Protein AF-A0A702BL68-F1 (afdb_monomer)

Foldseek 3Di:
DDDDPPPDDDDDPDDFAAFPVDRFALAQKWKFKFAAQDDRVPVVGGAFKWWQDPVRDTDTDDDTFTAHRRRATDDPNHRTDIDDPDWIWMWMAGPVRHTRDTDSTVLVVDPCVCPPCVVCQQVCDDPRVPPPCGHQVPAWDFDPDPPTDIHTSVVVVVVVVVVVVVVD

Mean predicted aligned error: 12.83 Å

Secondary structure (DSSP, 8-state):
-------------SPP-B-TTSSSB-TT-EEEEESTTS-TTSGGGBPPEEEE-TTS-EEEEPSPEEE-TTS-EEETTEE-EEE-SS--EEEEE-TTS-EEEEES-GGGG-TTTTTTTHHHHHHT-GGGTT-TTSGGGGSEE--SSTTPPPEEHHHHHHHHHHHHHT--

Nearest PDB structures (foldseek):
  7ukj-assembly1_B  TM=6.855E-01  e=1.674E-21  Shigella phage Sf6
  2vnl-assembly1_A  TM=8.888E-01  e=9.547E-17  Lederbergvirus P22
  1lkt-assembly2_D  TM=9.610E-01  e=3.340E-15  Lederbergvirus P22
  2xc1-assembly1_A  TM=8.858E-01  e=1.011E-16  Lederbergvirus P22
  2vky-assembly1_B  TM=8.134E-01  e=3.401E-17  Lederbergvirus P22

pLDDT: mean 84.32, std 10.91, range [51.06, 95.75]

Radius of gyration: 24.28 Å; Cα contacts (8 Å, |Δi|>4): 266; chains: 1; bounding box: 64×62×64 Å

InterPro domains:
  IPR009093 Bacteriophage P22 tailspike, N-terminal [PF09008] (1-113)
  IPR012334 Pectin lyase fold [G3DSA:2.160.20.10] (111-159)
  IPR036730 Phage P22 tailspike-like, N-terminal domain superfamily [G3DSA:2.170.14.10] (2-110)
  IPR036730 Phage P22 tailspike-like, N-terminal domain superfamily [SSF51327] (7-109)

Sequence (168 aa):
MSDITANIVVPMPSQLFMMPRSFKAVANGQIYIGQIDTDPVNPANQLPVYLENEDGSHVQVSQPFIINAGGYPVYNGQIAKFVTVQGHSIAVYDAYGAQQFYYPNVLKYDPEQFAIDFPQQLSQTGLYVNDESKGDAMIGVKQPITGSIHRTQQDVKTMKELALLTLE

Solvent-accessible surface area (backbone atoms only — not comparable to full-atom values): 9946 Å² total; per-residue (Å²): 134,85,84,79,84,87,84,75,82,86,76,78,88,74,82,68,45,56,40,85,90,44,104,40,43,32,38,59,8,38,39,27,46,7,40,58,76,48,63,25,84,44,74,92,35,41,53,80,35,24,39,50,45,97,88,70,48,75,43,80,54,78,81,63,40,38,19,37,78,82,9,38,48,32,55,99,86,37,83,51,49,77,47,61,94,64,77,30,9,42,37,33,27,33,68,85,71,49,77,66,48,74,37,46,47,50,63,84,70,45,88,57,76,59,64,80,52,48,67,35,34,56,66,34,38,83,94,31,58,85,44,78,77,34,23,46,46,66,37,78,44,72,65,101,50,92,86,56,66,84,42,29,46,41,59,54,50,54,50,54,52,53,58,59,67,72,74,116

Organism: NCBI:txid1967585

Structure (mmCIF, N/CA/C/O backbone):
data_AF-A0A702BL68-F1
#
_entry.id   AF-A0A702BL68-F1
#
loop_
_atom_site.group_PDB
_atom_site.id
_atom_site.type_symbol
_atom_site.label_atom_id
_atom_site.label_alt_id
_atom_site.label_comp_id
_atom_site.label_asym_id
_atom_site.label_entity_id
_atom_site.label_seq_id
_atom_site.pdbx_PDB_ins_code
_atom_site.Cartn_x
_atom_site.Cartn_y
_atom_site.Cartn_z
_atom_site.occupancy
_atom_site.B_iso_or_equiv
_atom_site.auth_seq_id
_atom_site.auth_comp_id
_atom_site.auth_asym_id
_atom_site.auth_atom_id
_atom_site.pdbx_PDB_model_num
ATOM 1 N N . MET A 1 1 ? -3.477 45.065 -8.201 1.00 51.06 1 MET A N 1
ATOM 2 C CA . MET A 1 1 ? -3.960 43.784 -7.652 1.00 51.06 1 MET A CA 1
ATOM 3 C C . MET A 1 1 ? -3.340 42.721 -8.539 1.00 51.06 1 MET A C 1
ATOM 5 O O . MET A 1 1 ? -3.541 42.804 -9.740 1.00 51.06 1 MET A O 1
ATOM 9 N N . SER A 1 2 ? -2.446 41.887 -8.017 1.00 54.88 2 SER A N 1
ATOM 10 C CA . SER A 1 2 ? -1.762 40.857 -8.805 1.00 54.88 2 SER A CA 1
ATOM 11 C C . SER A 1 2 ? -2.687 39.651 -8.966 1.00 54.88 2 SER A C 1
ATOM 13 O O . SER A 1 2 ? -3.086 39.056 -7.967 1.00 54.88 2 SER A O 1
ATOM 15 N N . ASP A 1 3 ? -3.033 39.317 -10.209 1.00 60.75 3 ASP A N 1
ATOM 16 C CA . ASP A 1 3 ? -3.764 38.098 -10.551 1.00 60.75 3 ASP 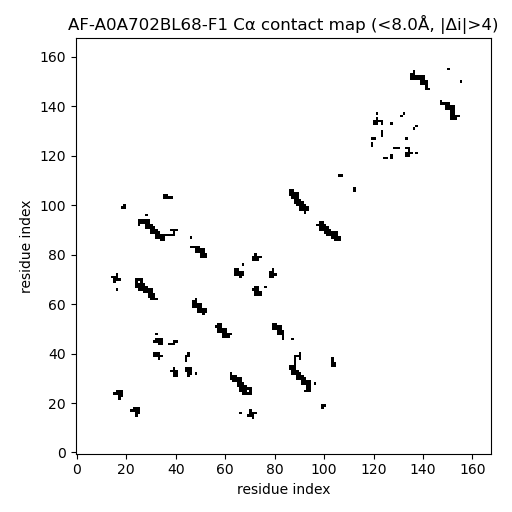A CA 1
ATOM 17 C C . ASP A 1 3 ? -2.916 36.866 -10.203 1.00 60.75 3 ASP A C 1
ATOM 19 O O . ASP A 1 3 ? -1.850 36.638 -10.778 1.00 60.75 3 ASP A O 1
ATOM 23 N N . ILE A 1 4 ? -3.381 36.078 -9.231 1.00 67.44 4 ILE A N 1
ATOM 24 C CA . ILE A 1 4 ? -2.837 34.753 -8.930 1.00 67.44 4 ILE A CA 1
ATOM 25 C C . ILE A 1 4 ? -3.451 33.761 -9.920 1.00 67.44 4 ILE A C 1
ATOM 27 O O . ILE A 1 4 ? -4.658 33.533 -9.933 1.00 67.44 4 ILE A O 1
ATOM 31 N N . THR A 1 5 ? -2.608 33.140 -10.739 1.00 62.34 5 THR A N 1
ATOM 32 C CA . THR A 1 5 ? -2.947 31.918 -11.478 1.00 62.34 5 THR A CA 1
ATOM 33 C C . THR A 1 5 ? -2.555 30.734 -10.596 1.00 62.34 5 THR A C 1
ATOM 35 O O . THR A 1 5 ? -1.405 30.300 -10.572 1.00 62.34 5 THR A O 1
ATOM 38 N N . ALA A 1 6 ? -3.493 30.267 -9.770 1.00 52.81 6 ALA A N 1
ATOM 39 C CA . ALA A 1 6 ? -3.272 29.116 -8.900 1.00 52.81 6 ALA A CA 1
ATOM 40 C C . ALA A 1 6 ? -3.269 27.821 -9.737 1.00 52.81 6 ALA A C 1
ATOM 42 O O . ALA A 1 6 ? -4.327 27.334 -10.123 1.00 52.81 6 ALA A O 1
ATOM 43 N N . ASN A 1 7 ? -2.081 27.271 -10.018 1.00 70.44 7 ASN A N 1
ATOM 44 C CA . ASN A 1 7 ? -1.920 26.050 -10.828 1.00 70.44 7 ASN A CA 1
ATOM 45 C C . ASN A 1 7 ? -1.728 24.768 -10.002 1.00 70.44 7 ASN A C 1
ATOM 47 O O . ASN A 1 7 ? -1.709 23.679 -10.571 1.00 70.44 7 ASN A O 1
ATOM 51 N N . ILE A 1 8 ? -1.558 24.876 -8.682 1.00 57.81 8 ILE A N 1
ATOM 52 C CA . ILE A 1 8 ? -1.248 23.732 -7.819 1.00 57.81 8 ILE A CA 1
ATOM 53 C C . ILE A 1 8 ? -2.426 23.497 -6.881 1.00 57.81 8 ILE A C 1
ATOM 55 O O . ILE A 1 8 ? -2.697 24.291 -5.980 1.00 57.81 8 ILE A O 1
ATOM 59 N N . VAL A 1 9 ? -3.135 22.394 -7.112 1.00 63.16 9 VAL A N 1
ATOM 60 C CA . VAL A 1 9 ? -4.099 21.853 -6.153 1.00 63.16 9 VAL A CA 1
ATOM 61 C C . VAL A 1 9 ? -3.305 21.332 -4.955 1.00 63.16 9 VAL A C 1
ATOM 63 O O . VAL A 1 9 ? -2.266 20.710 -5.143 1.00 63.16 9 VAL A O 1
ATOM 66 N N . VAL A 1 10 ? -3.775 21.587 -3.733 1.00 60.34 10 VAL A N 1
ATOM 67 C CA . VAL A 1 10 ? -3.218 20.992 -2.507 1.00 60.34 10 VAL A CA 1
ATOM 68 C C . VAL A 1 10 ? -3.993 19.696 -2.233 1.00 60.34 10 VAL A C 1
ATOM 70 O O . VAL A 1 10 ? -5.088 19.778 -1.669 1.00 60.34 10 VAL A O 1
ATOM 73 N N . PRO A 1 11 ? -3.528 18.508 -2.678 1.00 62.56 11 PRO A N 1
ATOM 74 C CA . PRO A 1 11 ? -4.224 17.266 -2.380 1.00 62.56 11 PRO A CA 1
ATOM 75 C C . PRO A 1 11 ? -3.989 16.850 -0.927 1.00 62.56 11 PRO A C 1
ATOM 77 O O . PRO A 1 11 ? -2.982 17.195 -0.308 1.00 62.56 11 PRO A O 1
ATOM 80 N N . MET A 1 12 ? -4.906 16.041 -0.403 1.00 63.03 12 MET A N 1
ATOM 81 C CA . MET A 1 12 ? -4.641 15.233 0.781 1.00 63.03 12 MET A CA 1
ATOM 82 C C . MET A 1 12 ? -3.857 13.988 0.322 1.00 63.03 12 MET A C 1
ATOM 84 O O . MET A 1 12 ? -4.396 13.215 -0.466 1.00 63.03 12 MET A O 1
ATOM 88 N N . PRO A 1 13 ? -2.596 13.796 0.752 1.00 63.59 13 PRO A N 1
ATOM 89 C CA . PRO A 1 13 ? -1.738 12.716 0.249 1.00 63.59 13 PRO A CA 1
ATOM 90 C C . PRO A 1 13 ? -2.108 11.333 0.807 1.00 63.59 13 PRO A C 1
ATOM 92 O O . PRO A 1 13 ? -1.591 10.321 0.342 1.00 63.59 13 PRO A O 1
ATOM 95 N N . SER A 1 14 ? -2.979 11.265 1.817 1.00 67.81 14 SER A N 1
ATOM 96 C CA . SER A 1 14 ? -3.416 10.012 2.424 1.00 67.81 14 SER A CA 1
ATOM 97 C C . SER A 1 14 ? -4.539 9.362 1.620 1.00 67.81 14 SER A C 1
ATOM 99 O O . SER A 1 14 ? -5.604 9.939 1.396 1.00 67.81 14 SER A O 1
ATOM 101 N N . GLN A 1 15 ? -4.312 8.113 1.219 1.00 75.50 15 GLN A N 1
ATOM 102 C CA . GLN A 1 15 ? -5.326 7.311 0.551 1.00 75.50 15 GLN A CA 1
ATOM 103 C C . GLN A 1 15 ? -6.305 6.717 1.575 1.00 75.50 15 GLN A C 1
ATOM 105 O O . GLN A 1 15 ? -5.900 6.099 2.559 1.00 75.50 15 GLN A O 1
ATOM 110 N N . LEU A 1 16 ? -7.604 6.918 1.334 1.00 82.56 16 LEU A N 1
ATOM 111 C CA . LEU A 1 16 ? -8.694 6.420 2.176 1.00 82.56 16 LEU A CA 1
ATOM 112 C C . LEU A 1 16 ? -9.240 5.088 1.660 1.00 82.56 16 LEU A C 1
ATOM 114 O O . LEU A 1 16 ? -9.446 4.916 0.458 1.00 82.56 16 LEU A O 1
ATOM 118 N N . PHE A 1 17 ? -9.591 4.189 2.578 1.00 84.38 17 PHE A N 1
ATOM 119 C CA . PHE A 1 17 ? -10.310 2.956 2.263 1.00 84.38 17 PHE A CA 1
ATOM 120 C C . PHE A 1 17 ? -11.826 3.181 2.352 1.00 84.38 17 PHE A C 1
ATOM 122 O O . PHE A 1 17 ? -12.420 3.199 3.436 1.00 84.38 17 PHE A O 1
ATOM 129 N N . MET A 1 18 ? -12.464 3.349 1.193 1.00 83.88 18 MET A N 1
ATOM 130 C CA . MET A 1 18 ? -13.915 3.533 1.055 1.00 83.88 18 MET A CA 1
ATOM 131 C C . MET A 1 18 ? -14.573 2.313 0.421 1.00 83.88 18 MET A C 1
ATOM 133 O O . MET A 1 18 ? -13.964 1.654 -0.402 1.00 83.88 18 MET A O 1
ATOM 137 N N . MET A 1 19 ? -15.824 2.013 0.759 1.00 82.75 19 MET A N 1
ATOM 138 C CA . MET A 1 19 ? -16.551 0.887 0.183 1.00 82.75 19 MET A CA 1
ATOM 139 C C . MET A 1 19 ? -16.717 1.060 -1.344 1.00 82.75 19 MET A C 1
ATOM 141 O O . MET A 1 19 ? -17.025 2.157 -1.809 1.00 82.75 19 MET A O 1
ATOM 145 N N . PRO A 1 20 ? -16.617 -0.012 -2.150 1.00 80.38 20 PRO A N 1
ATOM 146 C CA . PRO A 1 20 ? -16.710 0.068 -3.611 1.00 80.38 20 PRO A CA 1
ATOM 147 C C . PRO A 1 20 ? -18.117 0.432 -4.099 1.00 80.38 20 PRO A C 1
ATOM 149 O O . PRO A 1 20 ? -18.294 0.956 -5.194 1.00 80.38 20 PRO A O 1
ATOM 152 N N . ARG A 1 21 ? -19.140 0.096 -3.302 1.00 80.75 21 ARG A N 1
ATOM 153 C CA . ARG A 1 21 ? -20.563 0.184 -3.678 1.00 80.75 21 ARG A CA 1
ATOM 154 C C . ARG A 1 21 ? -21.324 1.289 -2.953 1.00 80.75 21 ARG A C 1
ATOM 156 O O . ARG A 1 21 ? -22.514 1.471 -3.188 1.00 80.75 21 ARG A O 1
ATOM 163 N N . SER A 1 22 ? -20.668 2.004 -2.046 1.00 79.38 22 SER A N 1
ATOM 164 C CA . SER A 1 22 ? -21.269 3.123 -1.327 1.00 79.38 22 SER A CA 1
ATOM 165 C C . SER A 1 22 ? -20.172 4.068 -0.873 1.00 79.38 22 SER A C 1
ATOM 167 O O . SER A 1 22 ? -19.116 3.610 -0.457 1.00 79.38 22 SER A O 1
ATOM 169 N N . PHE A 1 23 ? -20.415 5.375 -0.919 1.00 79.19 23 PHE A N 1
ATOM 170 C CA . PHE A 1 23 ? -19.438 6.377 -0.494 1.00 79.19 23 PHE A CA 1
ATOM 171 C C . PHE A 1 23 ? -19.356 6.443 1.043 1.00 79.19 23 PHE A C 1
ATOM 173 O O . PHE A 1 23 ? -19.824 7.385 1.679 1.00 79.19 23 PHE A O 1
ATOM 180 N N . LYS A 1 24 ? -18.853 5.365 1.650 1.00 85.69 24 LYS A N 1
ATOM 181 C CA . LYS A 1 24 ? -18.706 5.163 3.094 1.00 85.69 24 LYS A CA 1
ATOM 182 C C . LYS A 1 24 ? -17.341 4.564 3.381 1.00 85.69 24 LYS A C 1
ATOM 184 O O . LYS A 1 24 ? -16.866 3.744 2.606 1.00 85.69 24 LYS A O 1
ATOM 189 N N . ALA A 1 25 ? -16.731 4.932 4.501 1.00 85.62 25 ALA A N 1
ATOM 190 C CA . ALA A 1 25 ? -15.511 4.281 4.959 1.00 85.62 25 ALA A CA 1
ATOM 191 C C . ALA A 1 25 ? -15.747 2.781 5.181 1.00 85.62 25 ALA A C 1
ATOM 193 O O . ALA A 1 25 ? -16.815 2.383 5.658 1.00 85.62 25 ALA A O 1
ATOM 194 N N . VAL A 1 26 ? -14.733 1.958 4.905 1.00 89.25 26 VAL A N 1
ATOM 195 C CA . VAL A 1 26 ? -14.707 0.547 5.327 1.00 89.25 26 VAL A CA 1
ATOM 196 C C . VAL A 1 26 ? -14.394 0.491 6.830 1.00 89.25 26 VAL A C 1
ATOM 198 O O . VAL A 1 26 ? -13.364 -0.013 7.260 1.00 89.25 26 VAL A O 1
ATOM 201 N N . ALA A 1 27 ? -15.260 1.101 7.640 1.00 90.50 27 ALA A N 1
ATOM 202 C CA . ALA A 1 27 ? -15.060 1.254 9.075 1.00 90.50 27 ALA A CA 1
ATOM 203 C C . ALA A 1 27 ? -14.991 -0.112 9.769 1.00 90.50 27 ALA A C 1
ATOM 205 O O . ALA A 1 27 ? -15.802 -0.994 9.488 1.00 90.50 27 ALA A O 1
ATOM 206 N N . ASN A 1 28 ? -14.035 -0.265 10.687 1.00 91.94 28 ASN A N 1
ATOM 207 C CA . ASN A 1 28 ? -13.679 -1.533 11.334 1.00 91.94 28 ASN A CA 1
ATOM 208 C C . ASN A 1 28 ? -13.322 -2.650 10.339 1.00 91.94 28 ASN A C 1
ATOM 210 O O . ASN A 1 28 ? -13.413 -3.832 10.666 1.00 91.94 28 ASN A O 1
ATOM 214 N N . GLY A 1 29 ? -12.934 -2.277 9.119 1.00 92.75 29 GLY A N 1
ATOM 215 C CA . GLY A 1 29 ? -12.395 -3.201 8.140 1.00 92.75 29 GLY A CA 1
ATOM 216 C C . GLY A 1 29 ? -10.999 -3.682 8.508 1.00 92.75 29 GLY A C 1
ATOM 217 O O . GLY A 1 29 ? -10.314 -3.080 9.337 1.00 92.75 29 GLY A O 1
ATOM 218 N N . GLN A 1 30 ? -10.593 -4.766 7.860 1.00 94.75 30 GLN A N 1
ATOM 219 C CA . GLN A 1 30 ? -9.310 -5.428 8.046 1.00 94.75 30 GLN A CA 1
ATOM 220 C C . GLN A 1 30 ? -8.502 -5.358 6.755 1.00 94.75 30 GLN A C 1
ATOM 222 O O . GLN A 1 30 ? -9.009 -5.684 5.680 1.00 94.75 30 GLN A O 1
ATOM 227 N N . ILE A 1 31 ? -7.243 -4.948 6.869 1.00 94.50 31 ILE A N 1
ATOM 228 C CA . ILE A 1 31 ? -6.286 -4.903 5.766 1.00 94.50 31 ILE A CA 1
ATOM 229 C C . ILE A 1 31 ? -5.258 -6.013 5.966 1.00 94.50 31 ILE A C 1
ATOM 231 O O . ILE A 1 31 ? -4.657 -6.119 7.038 1.00 94.50 31 ILE A O 1
ATOM 235 N N . TYR A 1 32 ? -5.039 -6.792 4.911 1.00 95.75 32 TYR A N 1
ATOM 236 C CA . TYR A 1 32 ? -4.015 -7.826 4.823 1.00 95.75 32 TYR A CA 1
ATOM 237 C C . TYR A 1 32 ? -3.045 -7.495 3.696 1.00 95.75 32 TYR A C 1
ATOM 239 O O . TYR A 1 32 ? -3.460 -7.054 2.626 1.00 95.75 32 TYR A O 1
ATOM 247 N N . ILE A 1 33 ? -1.768 -7.754 3.936 1.00 95.50 33 ILE A N 1
ATOM 248 C CA . ILE A 1 33 ? -0.629 -7.484 3.070 1.00 95.50 33 ILE A CA 1
ATOM 249 C C . ILE A 1 33 ? 0.175 -8.771 2.910 1.00 95.50 33 ILE A C 1
ATOM 251 O O . ILE A 1 33 ? 0.611 -9.383 3.889 1.00 95.50 33 ILE A O 1
ATOM 255 N N . GLY A 1 34 ? 0.410 -9.177 1.670 1.00 95.31 34 GLY A N 1
ATOM 256 C CA . GLY A 1 34 ? 1.088 -10.433 1.377 1.00 95.31 34 GLY A CA 1
ATOM 257 C C . GLY A 1 34 ? 2.005 -10.351 0.177 1.00 95.31 34 GLY A C 1
ATOM 258 O O . GLY A 1 34 ? 2.216 -9.294 -0.415 1.00 95.31 34 GLY A O 1
ATOM 259 N N . GLN A 1 35 ? 2.571 -11.495 -0.181 1.00 92.94 35 GLN A N 1
ATOM 260 C CA . GLN A 1 35 ? 3.394 -11.631 -1.373 1.00 92.94 35 GLN A CA 1
ATOM 261 C C . GLN A 1 35 ? 2.568 -11.330 -2.628 1.00 92.94 35 GLN A C 1
ATOM 263 O O . GLN A 1 35 ? 1.353 -11.554 -2.671 1.00 92.94 35 GLN A O 1
ATOM 268 N N . ILE A 1 36 ? 3.235 -10.806 -3.653 1.00 91.06 36 ILE A N 1
ATOM 269 C CA . ILE A 1 36 ? 2.619 -10.521 -4.952 1.00 91.06 36 ILE A CA 1
ATOM 270 C C . ILE A 1 36 ? 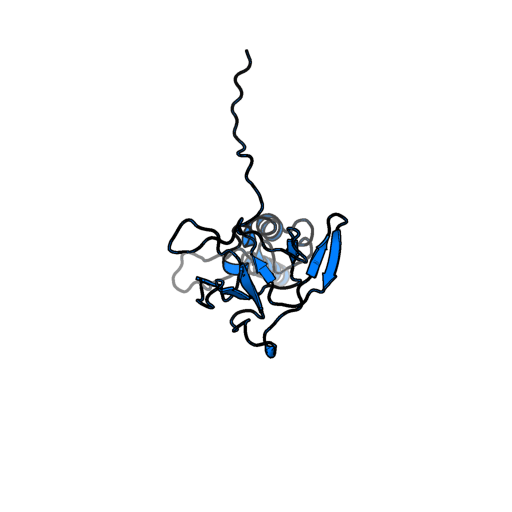1.963 -11.788 -5.513 1.00 91.06 36 ILE A C 1
ATOM 272 O O . ILE A 1 36 ? 2.519 -12.876 -5.406 1.00 91.06 36 ILE A O 1
ATOM 276 N N . ASP A 1 37 ? 0.784 -11.625 -6.112 1.00 90.94 37 ASP A N 1
ATOM 277 C CA . ASP A 1 37 ? -0.003 -12.679 -6.762 1.00 90.94 37 ASP A CA 1
ATOM 278 C C . ASP A 1 37 ? -0.414 -13.836 -5.818 1.00 90.94 37 ASP A C 1
ATOM 280 O O . ASP A 1 37 ? -0.739 -14.935 -6.268 1.00 90.94 37 ASP A O 1
ATOM 284 N N . THR A 1 38 ? -0.450 -13.587 -4.502 1.00 92.50 38 THR A N 1
ATOM 285 C CA . THR A 1 38 ? -0.902 -14.554 -3.483 1.00 92.50 38 THR A CA 1
ATOM 286 C C . THR A 1 38 ? -2.110 -14.052 -2.687 1.00 92.50 38 THR A C 1
ATOM 288 O O . THR A 1 38 ? -2.517 -12.893 -2.805 1.00 92.50 38 THR A O 1
ATOM 291 N N . ASP A 1 39 ? -2.709 -14.939 -1.884 1.00 92.94 39 ASP A N 1
ATOM 292 C CA . ASP A 1 39 ? -3.754 -14.582 -0.919 1.00 92.94 39 ASP A CA 1
ATOM 293 C C . ASP A 1 39 ? -3.120 -14.121 0.410 1.00 92.94 39 ASP A C 1
ATOM 295 O O . ASP A 1 39 ? -2.552 -14.963 1.116 1.00 92.94 39 ASP A O 1
ATOM 299 N N . PRO A 1 40 ? -3.218 -12.826 0.774 1.00 93.00 40 PRO A N 1
ATOM 300 C CA . PRO A 1 40 ? -2.597 -12.269 1.974 1.00 93.00 40 PRO A CA 1
ATOM 301 C C . PRO A 1 40 ? -3.332 -12.632 3.278 1.00 93.00 40 PRO A C 1
ATOM 303 O O . PRO A 1 40 ? -2.812 -12.378 4.366 1.00 93.00 40 PRO A O 1
ATOM 306 N N . VAL A 1 41 ? -4.527 -13.232 3.209 1.00 93.25 41 VAL A N 1
ATOM 307 C CA . VAL A 1 41 ? -5.236 -13.717 4.407 1.00 93.25 41 VAL A CA 1
ATOM 308 C C . VAL A 1 41 ? -4.533 -14.940 4.994 1.00 93.25 41 VAL A C 1
ATOM 310 O O . VAL A 1 41 ? -4.525 -15.126 6.211 1.00 93.25 41 VAL A O 1
ATOM 313 N N . ASN A 1 42 ? -3.886 -15.750 4.151 1.00 93.62 42 ASN A N 1
ATOM 314 C CA . ASN A 1 42 ? -3.083 -16.878 4.601 1.00 93.62 42 ASN A CA 1
ATOM 315 C C . ASN A 1 42 ? -1.787 -16.379 5.277 1.00 93.62 42 ASN A C 1
ATOM 317 O O . ASN A 1 42 ? -0.965 -15.756 4.601 1.00 93.62 42 ASN A O 1
ATOM 321 N N . PRO A 1 43 ? -1.534 -16.702 6.562 1.00 92.75 43 PRO A N 1
ATOM 322 C CA . PRO A 1 43 ? -0.328 -16.271 7.273 1.00 92.75 43 PRO A CA 1
ATOM 323 C C . PRO A 1 43 ? 0.985 -16.659 6.587 1.00 92.75 43 PRO A C 1
ATOM 325 O O . PRO A 1 43 ? 1.968 -15.935 6.700 1.00 92.75 43 PRO A O 1
ATOM 328 N N . ALA A 1 44 ? 1.010 -17.768 5.838 1.00 94.25 44 ALA A N 1
ATOM 329 C CA . ALA A 1 44 ? 2.199 -18.196 5.096 1.00 94.25 44 ALA A CA 1
ATOM 330 C C . ALA A 1 44 ? 2.585 -17.231 3.959 1.00 94.25 44 ALA A C 1
ATOM 332 O O . ALA A 1 44 ? 3.747 -17.169 3.560 1.00 94.25 44 ALA A O 1
ATOM 333 N N . ASN A 1 45 ? 1.613 -16.475 3.450 1.00 94.31 45 ASN A N 1
ATOM 334 C CA . ASN A 1 45 ? 1.796 -15.521 2.363 1.00 94.31 45 ASN A CA 1
ATOM 335 C C . ASN A 1 45 ? 1.989 -14.088 2.871 1.00 94.31 45 ASN A C 1
ATOM 337 O O . ASN A 1 45 ? 2.257 -13.195 2.069 1.00 94.31 45 ASN A O 1
ATOM 341 N N . GLN A 1 46 ? 1.832 -13.844 4.175 1.00 94.19 46 GLN A N 1
ATOM 342 C CA . GLN A 1 46 ? 1.932 -12.506 4.746 1.00 94.19 46 GLN A CA 1
ATOM 343 C C . GLN A 1 46 ? 3.369 -11.998 4.710 1.00 94.19 46 GLN A C 1
ATOM 345 O O . GLN A 1 46 ? 4.325 -12.734 4.958 1.00 94.19 46 GLN A O 1
ATOM 350 N N . LEU A 1 47 ? 3.511 -10.710 4.412 1.00 92.81 47 LEU A N 1
ATOM 351 C CA . LEU A 1 47 ? 4.796 -10.027 4.464 1.00 92.81 47 LEU A CA 1
ATOM 352 C C . LEU A 1 47 ? 4.962 -9.258 5.776 1.00 92.81 47 LEU A C 1
ATOM 354 O O . LEU A 1 47 ? 3.972 -8.831 6.376 1.00 92.81 47 LEU A O 1
ATOM 358 N N . PRO A 1 48 ? 6.209 -9.056 6.236 1.00 92.56 48 PRO A N 1
ATOM 359 C CA . PRO A 1 48 ? 6.470 -8.132 7.323 1.00 92.56 48 PRO A CA 1
ATOM 360 C C . PRO A 1 48 ? 6.084 -6.714 6.891 1.00 92.56 48 PRO A C 1
ATOM 362 O O . PRO A 1 48 ? 6.452 -6.249 5.809 1.00 92.56 48 PRO A O 1
ATOM 365 N N . VAL A 1 49 ? 5.340 -6.037 7.760 1.00 93.38 49 VAL A N 1
ATOM 366 C CA . VAL A 1 49 ? 4.898 -4.656 7.573 1.00 93.38 49 VAL A CA 1
ATOM 367 C C . VAL A 1 49 ? 5.409 -3.830 8.738 1.00 93.38 49 VAL A C 1
ATOM 369 O O . VAL A 1 49 ? 5.453 -4.301 9.879 1.00 93.38 49 VAL A O 1
ATOM 372 N N . TYR A 1 50 ? 5.781 -2.593 8.440 1.00 93.50 50 TYR A N 1
ATOM 373 C CA . TYR A 1 50 ? 6.342 -1.666 9.401 1.00 93.50 50 TYR A CA 1
ATOM 374 C C . TYR A 1 50 ? 5.447 -0.440 9.530 1.00 93.50 50 TYR A C 1
ATOM 376 O O . TYR A 1 50 ? 4.947 0.084 8.539 1.00 93.50 50 TYR A O 1
ATOM 384 N N . LEU A 1 51 ? 5.252 0.010 10.760 1.00 91.62 51 LEU A N 1
ATOM 385 C CA . LEU A 1 51 ? 4.735 1.327 11.079 1.00 91.62 51 LEU A CA 1
ATOM 386 C C . LEU A 1 51 ? 5.872 2.339 10.915 1.00 91.62 51 LEU A C 1
ATOM 388 O O . LEU A 1 51 ? 6.899 2.195 11.577 1.00 91.62 51 LEU A O 1
ATOM 392 N N . GLU A 1 52 ? 5.682 3.335 10.055 1.00 90.62 52 GLU A N 1
ATOM 393 C CA . GLU A 1 52 ? 6.564 4.499 9.950 1.00 90.62 52 GLU A CA 1
ATOM 394 C C . GLU A 1 52 ? 6.087 5.561 10.950 1.00 90.62 52 GLU A C 1
ATOM 396 O O . GLU A 1 52 ? 4.961 6.059 10.854 1.00 90.62 52 GLU A O 1
ATOM 401 N N . ASN A 1 53 ? 6.927 5.867 11.938 1.00 88.12 53 ASN A N 1
ATOM 402 C CA . ASN A 1 53 ? 6.669 6.909 12.929 1.00 88.12 53 ASN A CA 1
ATOM 403 C C . ASN A 1 53 ? 7.005 8.301 12.372 1.00 88.12 53 ASN A C 1
ATOM 405 O O . ASN A 1 53 ? 7.693 8.444 11.364 1.00 88.12 53 ASN A O 1
ATOM 409 N N . GLU A 1 54 ? 6.576 9.348 13.078 1.00 86.00 54 GLU A N 1
ATOM 410 C CA . GLU A 1 54 ? 6.851 10.746 12.708 1.00 86.00 54 GLU A CA 1
ATOM 411 C C . GLU A 1 54 ? 8.352 11.084 12.668 1.00 86.00 54 GLU A C 1
ATOM 413 O O . GLU A 1 54 ? 8.768 11.979 11.936 1.00 86.00 54 GLU A O 1
ATOM 418 N N . ASP A 1 55 ? 9.173 10.360 13.433 1.00 85.38 55 ASP A N 1
ATOM 419 C CA . ASP A 1 55 ? 10.634 10.489 13.447 1.00 85.38 55 ASP A CA 1
ATOM 420 C C . ASP A 1 55 ? 11.332 9.703 12.316 1.00 85.38 55 ASP A C 1
ATOM 422 O O . ASP A 1 55 ? 12.559 9.721 12.217 1.00 85.38 55 ASP A O 1
ATOM 426 N N . GLY A 1 56 ? 10.565 9.009 11.464 1.00 85.81 56 GLY A N 1
ATOM 427 C CA . GLY A 1 56 ? 11.060 8.152 10.384 1.00 85.81 56 GLY A CA 1
ATOM 428 C C . GLY A 1 56 ? 11.538 6.767 10.839 1.00 85.81 56 GLY A C 1
ATOM 429 O O . GLY A 1 56 ? 12.028 5.982 10.021 1.00 85.81 56 GLY A O 1
ATOM 430 N N . SER A 1 57 ? 11.418 6.433 12.128 1.00 91.19 57 SER A N 1
ATOM 431 C CA . SER A 1 57 ? 11.712 5.087 12.620 1.00 91.19 57 SER A CA 1
ATOM 432 C C . SER A 1 57 ? 10.649 4.080 12.170 1.00 91.19 57 SER A C 1
ATOM 434 O O . SER A 1 57 ? 9.497 4.429 11.909 1.00 91.19 57 SER A O 1
ATOM 436 N N . HIS A 1 58 ? 11.054 2.811 12.078 1.00 92.75 58 HIS A N 1
ATOM 437 C CA . HIS A 1 58 ? 10.212 1.723 11.588 1.00 92.75 58 HIS A CA 1
ATOM 438 C C . HIS A 1 58 ? 10.012 0.667 12.674 1.00 92.75 58 HIS A C 1
ATOM 440 O O . HIS A 1 58 ? 10.981 0.100 13.181 1.00 92.75 58 HIS A O 1
ATOM 446 N N . VAL A 1 59 ? 8.756 0.370 13.004 1.00 93.06 59 VAL A N 1
ATOM 447 C CA . VAL A 1 59 ? 8.396 -0.659 13.992 1.00 93.06 59 VAL A CA 1
ATOM 448 C C . VAL A 1 59 ? 7.588 -1.750 13.312 1.00 93.06 59 VAL A C 1
ATOM 450 O O . VAL A 1 59 ? 6.555 -1.475 12.712 1.00 93.06 59 VAL A O 1
ATOM 453 N N . GLN A 1 60 ? 8.040 -3.000 13.401 1.00 93.12 60 GLN A N 1
ATOM 454 C CA . GLN A 1 60 ? 7.294 -4.116 12.826 1.00 93.12 60 GLN A CA 1
ATOM 455 C C . GLN A 1 60 ? 5.977 -4.329 13.581 1.00 93.12 60 GLN A C 1
ATOM 457 O O . GLN A 1 60 ? 5.956 -4.372 14.812 1.00 93.12 60 GLN A O 1
ATOM 462 N N . VAL A 1 61 ? 4.890 -4.503 12.833 1.00 92.94 61 VAL A N 1
ATOM 463 C CA . VAL A 1 61 ? 3.534 -4.664 13.369 1.00 92.94 61 VAL A CA 1
ATOM 464 C C . VAL A 1 61 ? 2.871 -5.933 12.843 1.00 92.94 61 VAL A C 1
ATOM 466 O O . VAL A 1 61 ? 3.175 -6.419 11.753 1.00 92.94 61 VAL A O 1
ATOM 469 N N . SER A 1 62 ? 1.956 -6.484 13.637 1.00 92.25 62 SER A N 1
ATOM 470 C CA . SER A 1 62 ? 1.167 -7.659 13.270 1.00 92.25 62 SER A CA 1
ATOM 471 C C . SER A 1 62 ? -0.026 -7.290 12.394 1.00 92.25 62 SER A C 1
ATOM 473 O O . SER A 1 62 ? -0.665 -6.261 12.607 1.00 92.25 62 SER A O 1
ATOM 475 N N . GLN A 1 63 ? -0.364 -8.184 11.472 1.00 93.31 63 GLN A N 1
ATOM 476 C CA . GLN A 1 63 ? -1.568 -8.111 10.649 1.00 93.31 63 GLN A CA 1
ATOM 477 C C . GLN A 1 63 ? -2.735 -8.861 11.319 1.00 93.31 63 GLN A C 1
ATOM 479 O O . GLN A 1 63 ? -2.473 -9.802 12.076 1.00 93.31 63 GLN A O 1
ATOM 484 N N . PRO A 1 64 ? -4.007 -8.523 11.030 1.00 93.75 64 PRO A N 1
ATOM 485 C CA . PRO A 1 64 ? -4.483 -7.473 10.119 1.00 93.75 64 PRO A CA 1
ATOM 486 C C . PRO A 1 64 ? -4.459 -6.064 10.724 1.00 93.75 64 PRO A C 1
ATOM 488 O O . PRO A 1 64 ? -4.523 -5.893 11.941 1.00 93.75 64 PRO A O 1
ATOM 491 N N . PHE A 1 65 ? -4.439 -5.045 9.861 1.00 92.25 65 PHE A N 1
ATOM 492 C CA . PHE A 1 65 ? -4.592 -3.644 10.276 1.00 92.25 65 PHE A CA 1
ATOM 493 C C . PHE A 1 65 ? -6.051 -3.226 10.246 1.00 92.25 65 PHE A C 1
ATOM 495 O O . PHE A 1 65 ? -6.791 -3.606 9.340 1.00 92.25 65 PHE A O 1
ATOM 502 N N . ILE A 1 66 ? -6.452 -2.415 11.220 1.00 93.56 66 ILE A N 1
ATOM 503 C CA . ILE A 1 66 ? -7.838 -1.977 11.354 1.00 93.56 66 ILE A CA 1
ATOM 504 C C . ILE A 1 66 ? -8.029 -0.627 10.674 1.00 93.56 66 ILE A C 1
ATOM 506 O O . ILE A 1 66 ? -7.167 0.246 10.746 1.00 93.56 66 ILE A O 1
ATOM 510 N N . ILE A 1 67 ? -9.181 -0.447 10.038 1.00 93.31 67 ILE A N 1
ATOM 511 C CA . ILE A 1 67 ? -9.602 0.821 9.445 1.00 93.31 67 ILE A CA 1
ATOM 512 C C . ILE A 1 67 ? -10.541 1.545 10.418 1.00 93.31 67 ILE A C 1
ATOM 514 O O . ILE A 1 67 ? -11.524 0.971 10.889 1.00 93.31 67 ILE A O 1
ATOM 518 N N . ASN A 1 68 ? -10.276 2.816 10.720 1.00 91.69 68 ASN A N 1
ATOM 519 C CA . ASN A 1 68 ? -11.153 3.616 11.575 1.00 91.69 68 ASN A CA 1
ATOM 520 C C . ASN A 1 68 ? -12.431 4.078 10.847 1.00 91.69 68 ASN A C 1
ATOM 522 O O . ASN A 1 68 ? -12.620 3.871 9.649 1.00 91.69 68 ASN A O 1
ATOM 526 N N . ALA A 1 69 ? -13.318 4.768 11.567 1.00 90.12 69 ALA A N 1
ATOM 527 C CA . ALA A 1 69 ? -14.563 5.294 11.004 1.00 90.12 69 ALA A CA 1
ATOM 528 C C . ALA A 1 69 ? -14.366 6.314 9.861 1.00 90.12 69 ALA A C 1
ATOM 530 O O . ALA A 1 69 ? -15.288 6.533 9.079 1.00 90.12 69 ALA A O 1
ATOM 531 N N . GLY A 1 70 ? -13.182 6.927 9.758 1.00 86.88 70 GLY A N 1
ATOM 532 C CA . GLY A 1 70 ? -12.818 7.857 8.690 1.00 86.88 70 GLY A CA 1
ATOM 533 C C . GLY A 1 70 ? -12.215 7.191 7.451 1.00 86.88 70 GLY A C 1
ATOM 534 O O . GLY A 1 70 ? -11.967 7.885 6.473 1.00 86.88 70 GLY A O 1
ATOM 535 N N . GLY A 1 71 ? -11.986 5.872 7.466 1.00 88.88 71 GLY A N 1
ATOM 536 C CA . GLY A 1 71 ? -11.361 5.154 6.351 1.00 88.88 71 GLY A CA 1
ATOM 537 C C . GLY A 1 71 ? -9.832 5.130 6.401 1.00 88.88 71 GLY A C 1
ATOM 538 O O . GLY A 1 71 ? -9.207 4.739 5.417 1.00 88.88 71 GLY A O 1
ATOM 539 N N . TYR A 1 72 ? -9.229 5.527 7.525 1.00 90.50 72 TYR A N 1
ATOM 540 C CA . TYR A 1 72 ? -7.780 5.501 7.720 1.00 90.50 72 TYR A CA 1
ATOM 541 C C . TYR A 1 72 ? -7.327 4.203 8.384 1.00 90.50 72 TYR A C 1
ATOM 543 O O . TYR A 1 72 ? -7.981 3.761 9.336 1.00 90.50 72 TYR A O 1
ATOM 551 N N . PRO A 1 73 ? -6.193 3.627 7.959 1.00 92.00 73 PRO A N 1
ATOM 552 C CA . PRO A 1 73 ? -5.571 2.540 8.691 1.00 92.00 73 PRO A CA 1
ATOM 553 C C . PRO A 1 73 ? -5.032 3.075 10.029 1.00 92.00 73 PRO A C 1
ATOM 555 O O . PRO A 1 73 ? -4.436 4.154 10.098 1.00 92.00 73 PRO A O 1
ATOM 558 N N . VAL A 1 74 ? -5.291 2.341 11.109 1.00 92.31 74 VAL A N 1
ATOM 559 C CA . VAL A 1 74 ? -4.921 2.740 12.469 1.00 92.31 74 VAL A CA 1
ATOM 560 C C . VAL A 1 74 ? -4.122 1.665 13.189 1.00 92.31 74 VAL A C 1
ATOM 562 O O . VAL A 1 74 ? -4.364 0.468 13.033 1.00 92.31 74 VAL A O 1
ATOM 565 N N . TYR A 1 75 ? -3.204 2.112 14.041 1.00 91.12 75 TYR A N 1
ATOM 566 C CA . TYR A 1 75 ? -2.493 1.285 15.005 1.00 91.12 75 TYR A CA 1
ATOM 567 C C . TYR A 1 75 ? -2.764 1.827 16.407 1.00 91.12 75 TYR A C 1
ATOM 569 O O . TYR A 1 75 ? -2.600 3.018 16.660 1.00 91.12 75 TYR A O 1
ATOM 577 N N . ASN A 1 76 ? -3.244 0.972 17.312 1.00 88.31 76 ASN A N 1
ATOM 578 C CA . ASN A 1 76 ? -3.613 1.362 18.679 1.00 88.31 76 ASN A CA 1
ATOM 579 C C . ASN A 1 76 ? -4.557 2.592 18.756 1.00 88.31 76 ASN A C 1
ATOM 581 O O . ASN A 1 76 ? -4.454 3.424 19.654 1.00 88.31 76 ASN A O 1
ATOM 585 N N . GLY A 1 77 ? -5.461 2.733 17.777 1.00 86.81 77 GLY A N 1
ATOM 586 C CA . GLY A 1 77 ? -6.427 3.838 17.687 1.00 86.81 77 GLY A CA 1
ATOM 587 C C . GLY A 1 77 ? -5.902 5.133 17.053 1.00 86.81 77 GLY A C 1
ATOM 588 O O . GLY A 1 77 ? -6.696 6.039 16.806 1.00 86.81 77 GLY A O 1
ATOM 589 N N . GLN A 1 78 ? -4.609 5.220 16.739 1.00 88.75 78 GLN A N 1
ATOM 590 C CA . GLN A 1 78 ? -4.005 6.367 16.059 1.00 88.75 78 GLN A CA 1
ATOM 591 C C . GLN A 1 78 ? -3.837 6.091 14.566 1.00 88.75 78 GLN A C 1
ATOM 593 O O . GLN A 1 78 ? -3.574 4.958 14.168 1.00 88.75 78 GLN A O 1
ATOM 598 N N . ILE A 1 79 ? -4.000 7.127 13.738 1.00 89.12 79 ILE A N 1
ATOM 599 C CA . ILE A 1 79 ? -3.736 7.032 12.297 1.00 89.12 79 ILE A CA 1
ATOM 600 C C . ILE A 1 79 ? -2.248 6.771 12.104 1.00 89.12 79 ILE A C 1
ATOM 602 O O . ILE A 1 79 ? -1.411 7.458 12.680 1.00 89.12 79 ILE A O 1
ATOM 606 N N . ALA A 1 80 ? -1.954 5.757 11.304 1.00 88.06 80 ALA A N 1
ATOM 607 C CA . ALA A 1 80 ? -0.631 5.186 11.168 1.00 88.06 80 ALA A CA 1
ATOM 608 C C . ALA A 1 80 ? -0.297 4.992 9.690 1.00 88.06 80 ALA A C 1
ATOM 610 O O . ALA A 1 80 ? -1.156 4.599 8.897 1.00 88.06 80 ALA A O 1
ATOM 611 N N . LYS A 1 81 ? 0.964 5.235 9.324 1.00 88.88 81 LYS A N 1
ATOM 612 C CA . LYS A 1 81 ? 1.474 4.924 7.990 1.00 88.88 81 LYS A CA 1
ATOM 613 C C . LYS A 1 81 ? 2.140 3.555 8.022 1.00 88.88 81 LYS A C 1
ATOM 615 O O . LYS A 1 81 ? 3.097 3.342 8.760 1.00 88.88 81 LYS A O 1
ATOM 620 N N . PHE A 1 82 ? 1.633 2.637 7.210 1.00 90.44 82 PHE A N 1
ATOM 621 C CA . PHE A 1 82 ? 2.186 1.295 7.077 1.00 90.44 82 PHE A CA 1
ATOM 622 C C . PHE A 1 82 ? 2.997 1.203 5.789 1.00 90.44 82 PHE A C 1
ATOM 624 O O . PHE A 1 82 ? 2.524 1.610 4.728 1.00 90.44 82 PHE A O 1
ATOM 631 N N . VAL A 1 83 ? 4.209 0.669 5.886 1.00 89.25 83 VAL A N 1
ATOM 632 C CA . VAL A 1 83 ? 5.150 0.547 4.772 1.00 89.25 83 VAL A CA 1
ATOM 633 C C . VAL A 1 83 ? 5.724 -0.864 4.686 1.00 89.25 83 VAL A C 1
ATOM 635 O O . VAL A 1 83 ? 5.847 -1.586 5.680 1.00 89.25 83 VAL A O 1
ATOM 638 N N . THR A 1 84 ? 6.081 -1.260 3.468 1.00 89.50 84 THR A N 1
ATOM 639 C CA . THR A 1 84 ? 6.694 -2.552 3.145 1.00 89.50 84 THR A CA 1
ATOM 640 C C . THR A 1 84 ? 7.967 -2.337 2.345 1.00 89.50 84 THR A C 1
ATOM 642 O O . THR A 1 84 ? 8.042 -1.410 1.546 1.00 89.50 84 THR A O 1
ATOM 645 N N . VAL A 1 85 ? 8.938 -3.238 2.489 1.00 83.88 85 VAL A N 1
ATOM 646 C CA . VAL A 1 85 ? 10.224 -3.153 1.772 1.00 83.88 85 VAL A CA 1
ATOM 647 C C . VAL A 1 85 ? 10.092 -3.497 0.285 1.00 83.88 85 VAL A C 1
ATOM 649 O O . VAL A 1 85 ? 10.820 -2.967 -0.546 1.00 83.88 85 VAL A O 1
ATOM 652 N N . GLN A 1 86 ? 9.166 -4.390 -0.058 1.00 84.31 86 GLN A N 1
ATOM 653 C CA . GLN A 1 86 ? 8.973 -4.890 -1.418 1.00 84.31 86 GLN A CA 1
ATOM 654 C C . GLN A 1 86 ? 7.521 -4.732 -1.867 1.00 84.31 86 GLN A C 1
ATOM 656 O O . GLN A 1 86 ? 6.628 -4.507 -1.045 1.00 84.31 86 GLN A O 1
ATOM 661 N N . GLY A 1 87 ? 7.284 -4.873 -3.173 1.00 86.94 87 GLY A N 1
ATOM 662 C CA . GLY A 1 87 ? 5.930 -4.908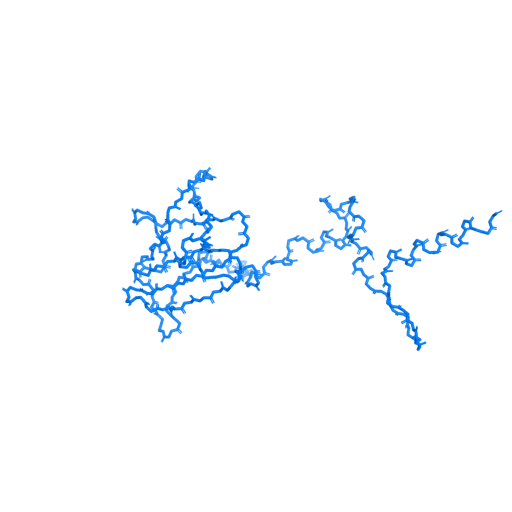 -3.714 1.00 86.94 87 GLY A CA 1
ATOM 663 C C . GLY A 1 87 ? 5.096 -6.013 -3.067 1.00 86.94 87 GLY A C 1
ATOM 664 O O . GLY A 1 87 ? 5.606 -7.091 -2.757 1.00 86.94 87 GLY A O 1
ATOM 665 N N . HIS A 1 88 ? 3.815 -5.731 -2.857 1.00 92.56 88 HIS A N 1
ATOM 666 C CA . HIS A 1 88 ? 2.917 -6.592 -2.100 1.00 92.56 88 HIS A CA 1
ATOM 667 C C . HIS A 1 88 ? 1.545 -6.718 -2.768 1.00 92.56 88 HIS A C 1
ATOM 669 O O . HIS A 1 88 ? 1.141 -5.880 -3.582 1.00 92.56 88 HIS A O 1
ATOM 675 N N . SER A 1 89 ? 0.832 -7.781 -2.407 1.00 93.88 89 SER A N 1
ATOM 676 C CA . SER A 1 89 ? -0.612 -7.883 -2.582 1.00 93.88 89 SER A CA 1
ATOM 677 C C . SER A 1 89 ? -1.320 -7.259 -1.382 1.00 93.88 89 SER A C 1
ATOM 679 O O . SER A 1 89 ? -0.778 -7.222 -0.275 1.00 93.88 89 SER A O 1
ATOM 681 N N . ILE A 1 90 ? -2.537 -6.771 -1.598 1.00 94.06 90 ILE A N 1
ATOM 682 C CA . ILE A 1 90 ? -3.395 -6.247 -0.534 1.00 94.06 90 ILE A CA 1
ATOM 683 C C . ILE A 1 90 ? -4.802 -6.821 -0.675 1.00 94.06 90 ILE A C 1
ATOM 685 O O . ILE A 1 90 ? -5.350 -6.898 -1.778 1.00 94.06 90 ILE A O 1
ATOM 689 N N . ALA A 1 91 ? -5.399 -7.197 0.450 1.00 94.88 91 ALA A N 1
ATOM 690 C CA . ALA A 1 91 ? -6.815 -7.519 0.548 1.00 94.88 91 ALA A CA 1
ATOM 691 C C . ALA A 1 91 ? -7.455 -6.678 1.651 1.00 94.88 91 ALA A C 1
ATOM 693 O O . ALA A 1 91 ? -6.901 -6.544 2.742 1.00 94.88 91 ALA A O 1
ATOM 694 N N . VAL A 1 92 ? -8.628 -6.121 1.363 1.00 94.19 92 VAL A N 1
ATOM 695 C CA . VAL A 1 92 ? -9.387 -5.294 2.302 1.00 94.19 92 VAL A CA 1
ATOM 696 C C . VAL A 1 92 ? -10.748 -5.928 2.515 1.00 94.19 92 VAL A C 1
ATOM 698 O O . VAL A 1 92 ? -11.510 -6.110 1.564 1.00 94.19 92 VAL A O 1
ATOM 701 N N .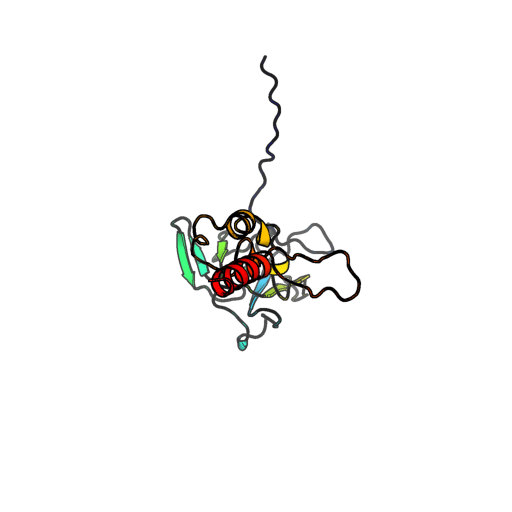 TYR A 1 93 ? -11.054 -6.228 3.769 1.00 94.69 93 TYR A N 1
ATOM 702 C CA . TYR A 1 93 ? -12.329 -6.769 4.216 1.00 94.69 93 TYR A CA 1
ATOM 703 C C . TYR A 1 93 ? -13.066 -5.725 5.041 1.00 94.69 93 TYR A C 1
ATOM 705 O O . TYR A 1 93 ? -12.444 -4.906 5.714 1.00 94.69 93 TYR A O 1
ATOM 713 N N . ASP A 1 94 ? -14.392 -5.745 5.001 1.00 93.00 94 ASP A N 1
ATOM 714 C CA . ASP A 1 94 ? -15.201 -4.950 5.919 1.00 93.00 94 ASP A CA 1
ATOM 715 C C . ASP A 1 94 ? -15.372 -5.625 7.291 1.00 93.00 94 ASP A C 1
ATOM 717 O O . ASP A 1 94 ? -14.892 -6.734 7.540 1.00 93.00 94 ASP A O 1
ATOM 721 N N . ALA A 1 95 ? -16.083 -4.944 8.190 1.00 92.06 95 ALA A N 1
ATOM 722 C CA . ALA A 1 95 ? -16.397 -5.443 9.527 1.00 92.06 95 ALA A CA 1
ATOM 723 C C . ALA A 1 95 ? -17.237 -6.737 9.536 1.00 92.06 95 ALA A C 1
ATOM 725 O O . ALA A 1 95 ? -17.287 -7.427 10.551 1.00 92.06 95 ALA A O 1
ATOM 726 N N . TYR A 1 96 ? -17.907 -7.062 8.428 1.00 91.75 96 TYR A N 1
ATOM 727 C CA . TYR A 1 96 ? -18.727 -8.263 8.269 1.00 91.75 96 TYR A CA 1
ATOM 728 C C . TYR A 1 96 ? -17.960 -9.409 7.591 1.00 91.75 96 TYR A C 1
ATOM 730 O O . TYR A 1 96 ? -18.533 -10.473 7.361 1.00 91.75 96 TYR A O 1
ATOM 738 N N . GLY A 1 97 ? -16.675 -9.214 7.275 1.00 90.19 97 GLY A N 1
ATOM 739 C CA . GLY A 1 97 ? -15.840 -10.205 6.600 1.00 90.19 97 GLY A CA 1
ATOM 740 C C . GLY A 1 97 ? -16.094 -10.309 5.095 1.00 90.19 97 GLY A C 1
ATOM 741 O O . GLY A 1 97 ? -15.629 -11.261 4.470 1.00 90.19 97 GLY A O 1
ATOM 742 N N . ALA A 1 98 ? -16.802 -9.354 4.486 1.00 92.06 98 ALA A N 1
ATOM 743 C CA . ALA A 1 98 ? -16.939 -9.301 3.037 1.00 92.06 98 ALA A CA 1
ATOM 744 C C . ALA A 1 98 ? -15.722 -8.603 2.418 1.00 92.06 98 ALA A C 1
ATOM 746 O O . ALA A 1 98 ? -15.321 -7.514 2.837 1.00 92.06 98 ALA A O 1
ATOM 747 N N . GLN A 1 99 ? -15.140 -9.233 1.398 1.00 92.81 99 GLN A N 1
ATOM 748 C CA . GLN A 1 99 ? -14.016 -8.675 0.658 1.00 92.81 99 GLN A CA 1
ATOM 749 C C . GLN A 1 99 ? -14.479 -7.466 -0.160 1.00 92.81 99 GLN A C 1
ATOM 751 O O . GLN A 1 99 ? -15.345 -7.582 -1.028 1.00 92.81 99 GLN A O 1
ATOM 756 N N . GLN A 1 100 ? -13.893 -6.307 0.124 1.00 91.44 100 GLN A N 1
ATOM 757 C CA . GLN A 1 100 ? -14.175 -5.051 -0.565 1.00 91.44 100 GLN A CA 1
ATOM 758 C C . GLN A 1 100 ? -13.168 -4.799 -1.687 1.00 91.44 100 GLN A C 1
ATOM 760 O O . GLN A 1 100 ? -13.563 -4.440 -2.794 1.00 91.44 100 GLN A O 1
ATOM 765 N N . PHE A 1 101 ? -11.881 -5.043 -1.423 1.00 90.19 101 PHE A N 1
ATOM 766 C CA . PHE A 1 101 ? -10.819 -4.889 -2.417 1.00 90.19 101 PHE A CA 1
ATOM 767 C C . PHE A 1 101 ? -9.833 -6.043 -2.381 1.00 90.19 101 PHE A C 1
ATOM 769 O O . PHE A 1 101 ? -9.549 -6.618 -1.328 1.00 90.19 101 PHE A O 1
ATOM 776 N N . TYR A 1 102 ? -9.271 -6.319 -3.550 1.00 92.81 102 TYR A N 1
ATOM 777 C CA . TYR A 1 102 ? -8.116 -7.177 -3.720 1.00 92.81 102 TYR A CA 1
ATOM 778 C C . TYR A 1 102 ? -7.266 -6.642 -4.855 1.00 92.81 102 TYR A C 1
ATOM 780 O O . TYR A 1 102 ? -7.761 -6.469 -5.970 1.00 92.81 102 TYR A O 1
ATOM 788 N N . TYR A 1 103 ? -5.992 -6.414 -4.569 1.00 91.50 103 TYR A N 1
ATOM 789 C CA . TYR A 1 103 ? -5.006 -6.102 -5.586 1.00 91.50 103 TYR A CA 1
ATOM 790 C C . TYR A 1 103 ? -3.875 -7.124 -5.477 1.00 91.50 103 TYR A C 1
ATOM 792 O O . TYR A 1 103 ? -3.178 -7.149 -4.460 1.00 91.50 103 TYR A O 1
ATOM 800 N N . PRO A 1 104 ? -3.670 -7.966 -6.504 1.00 90.06 104 PRO A N 1
ATOM 801 C CA . PRO A 1 104 ? -2.635 -8.997 -6.469 1.00 90.06 104 PRO A CA 1
ATOM 802 C C . PRO A 1 104 ? -1.221 -8.399 -6.502 1.00 90.06 104 PRO A C 1
ATOM 804 O O . PRO A 1 104 ? -0.281 -9.005 -6.001 1.00 90.06 104 PRO A O 1
ATOM 807 N N . ASN A 1 105 ? -1.058 -7.191 -7.045 1.00 88.69 105 ASN A N 1
ATOM 808 C CA . ASN A 1 105 ? 0.201 -6.455 -7.026 1.00 88.69 105 ASN A CA 1
ATOM 809 C C . ASN A 1 105 ? -0.078 -4.949 -7.010 1.00 88.69 105 ASN A C 1
ATOM 811 O O . ASN A 1 105 ? -0.496 -4.400 -8.030 1.00 88.69 105 ASN A O 1
ATOM 815 N N . VAL A 1 106 ? 0.161 -4.292 -5.875 1.00 85.00 106 VAL A N 1
ATOM 816 C CA . VAL A 1 106 ? -0.097 -2.852 -5.706 1.00 85.00 106 VAL A CA 1
ATOM 817 C C . VAL A 1 106 ? 0.800 -1.997 -6.605 1.00 85.00 106 VAL A C 1
ATOM 819 O O . VAL A 1 106 ? 0.332 -0.994 -7.134 1.00 85.00 106 VAL A O 1
ATOM 822 N N . LEU A 1 107 ? 2.039 -2.426 -6.877 1.00 79.88 107 LEU A N 1
ATOM 823 C CA . LEU A 1 107 ? 2.978 -1.658 -7.708 1.00 79.88 107 LEU A CA 1
ATOM 824 C C . LEU A 1 107 ? 2.481 -1.451 -9.144 1.00 79.88 107 LEU A C 1
ATOM 826 O O . LEU A 1 107 ? 2.873 -0.484 -9.778 1.00 79.88 107 LEU A O 1
ATOM 830 N N . LYS A 1 108 ? 1.595 -2.318 -9.658 1.00 74.50 108 LYS A N 1
ATOM 831 C CA . LYS A 1 108 ? 0.994 -2.152 -10.997 1.00 74.50 108 LYS A CA 1
ATOM 832 C C . LYS A 1 108 ? 0.046 -0.951 -11.093 1.00 74.50 108 LYS A C 1
ATOM 834 O O . LYS A 1 108 ? -0.350 -0.585 -12.196 1.00 74.50 108 LYS A O 1
ATOM 839 N N . TYR A 1 109 ? -0.369 -0.402 -9.956 1.00 69.62 109 TYR A N 1
ATOM 840 C CA . TYR A 1 109 ? -1.343 0.682 -9.863 1.00 69.62 109 TYR A CA 1
ATOM 841 C C . TYR A 1 109 ? -0.713 1.993 -9.388 1.00 69.62 109 TYR A C 1
ATOM 843 O O . TYR A 1 109 ? -1.432 2.980 -9.247 1.00 69.62 109 TYR A O 1
ATOM 851 N N . ASP A 1 110 ? 0.602 2.008 -9.149 1.00 69.06 110 ASP A N 1
ATOM 852 C CA . ASP A 1 110 ? 1.330 3.211 -8.767 1.00 69.06 110 ASP A CA 1
ATOM 853 C C . ASP A 1 110 ? 1.527 4.116 -10.002 1.00 69.06 110 ASP A C 1
ATOM 855 O O . ASP A 1 110 ? 2.224 3.724 -10.946 1.00 69.06 110 ASP A O 1
ATOM 859 N N . PRO A 1 111 ? 0.912 5.316 -10.045 1.00 62.06 111 PRO A N 1
ATOM 860 C CA . PRO A 1 111 ? 1.058 6.231 -11.173 1.00 62.06 111 PRO A CA 1
ATOM 861 C C . PRO A 1 111 ? 2.497 6.742 -11.353 1.00 62.06 111 PRO A C 1
ATOM 863 O O . PRO A 1 111 ? 2.840 7.179 -12.453 1.00 62.06 111 PRO A O 1
ATOM 866 N N . GLU A 1 112 ? 3.348 6.673 -10.323 1.00 61.38 112 GLU A N 1
ATOM 867 C CA . GLU A 1 112 ? 4.745 7.115 -10.381 1.00 61.38 112 GLU A CA 1
ATOM 868 C C . GLU A 1 112 ? 5.740 6.003 -10.735 1.00 61.38 112 GLU A C 1
ATOM 870 O O . GLU A 1 112 ? 6.935 6.282 -10.848 1.00 61.38 112 GLU A O 1
ATOM 875 N N . GLN A 1 113 ? 5.282 4.776 -11.023 1.00 57.56 113 GLN A N 1
ATOM 876 C CA . GLN A 1 113 ? 6.159 3.634 -11.327 1.00 57.56 113 GLN A CA 1
ATOM 877 C C . GLN A 1 113 ? 7.191 3.920 -12.441 1.00 57.56 113 GLN A C 1
ATOM 879 O O . GLN A 1 113 ? 8.266 3.323 -12.467 1.00 57.56 113 GLN A O 1
ATOM 884 N N . PHE A 1 114 ? 6.884 4.852 -13.349 1.00 57.75 114 PHE A N 1
ATOM 885 C CA . PHE A 1 114 ? 7.773 5.281 -14.434 1.00 57.75 114 PHE A CA 1
ATOM 886 C C . PHE A 1 114 ? 8.299 6.719 -14.289 1.00 57.75 114 PHE A C 1
ATOM 888 O O . PHE A 1 114 ? 9.124 7.140 -15.096 1.00 57.75 114 PHE A O 1
ATOM 895 N N . ALA A 1 115 ? 7.822 7.500 -13.316 1.00 57.97 115 ALA A N 1
ATOM 896 C CA . ALA A 1 115 ? 8.001 8.953 -13.316 1.00 57.97 115 ALA A CA 1
ATOM 897 C C . ALA A 1 115 ? 9.370 9.406 -12.793 1.00 57.97 115 ALA A C 1
ATOM 899 O O . ALA A 1 115 ? 9.921 10.379 -13.307 1.00 57.97 115 ALA A O 1
ATOM 900 N N . ILE A 1 116 ? 9.930 8.712 -11.802 1.00 58.00 116 ILE A N 1
ATOM 901 C CA . ILE A 1 116 ? 11.126 9.212 -11.110 1.00 58.00 116 ILE A CA 1
ATOM 902 C C . ILE A 1 116 ? 12.403 8.850 -11.883 1.00 58.00 116 ILE A C 1
ATOM 904 O O . ILE A 1 116 ? 13.275 9.697 -12.067 1.00 58.00 116 ILE A O 1
ATOM 908 N N . ASP A 1 117 ? 12.463 7.646 -12.458 1.00 71.31 117 ASP A N 1
ATOM 909 C CA . ASP A 1 117 ? 13.732 7.119 -12.969 1.00 71.31 117 ASP A CA 1
ATOM 910 C C . ASP A 1 117 ? 13.807 6.988 -14.489 1.00 71.31 117 ASP A C 1
ATOM 912 O O . ASP A 1 117 ? 14.906 6.912 -15.033 1.00 71.31 117 ASP A O 1
ATOM 916 N N . PHE A 1 118 ? 12.686 6.987 -15.215 1.00 80.31 118 PHE A N 1
ATOM 917 C CA . PHE A 1 118 ? 12.722 6.745 -16.662 1.00 80.31 118 PHE A CA 1
ATOM 918 C C . PHE A 1 118 ? 13.534 7.799 -17.441 1.00 80.31 118 PHE A C 1
ATOM 920 O O . PHE A 1 118 ? 14.348 7.408 -18.282 1.00 80.31 118 PHE A O 1
ATOM 927 N N . PRO A 1 119 ? 13.428 9.116 -17.156 1.00 84.62 119 PRO A N 1
ATOM 928 C CA . PRO A 1 119 ? 14.274 10.114 -17.812 1.00 84.62 119 PRO A CA 1
ATOM 929 C C . PRO A 1 119 ? 15.764 9.947 -17.488 1.00 84.62 119 PRO A C 1
ATOM 931 O O . PRO A 1 119 ? 16.610 10.145 -18.362 1.00 84.62 119 PRO A O 1
ATOM 934 N N . GLN A 1 120 ? 16.104 9.564 -16.253 1.00 83.75 120 GLN A N 1
ATOM 935 C CA . GLN A 1 120 ? 17.491 9.320 -15.843 1.00 83.75 120 GLN A CA 1
ATOM 936 C C . GLN A 1 120 ? 18.055 8.041 -16.468 1.00 83.75 120 GLN A C 1
ATOM 938 O O . GLN A 1 120 ? 19.206 8.030 -16.896 1.00 83.75 120 GLN A O 1
ATOM 943 N N . GLN A 1 121 ? 17.231 7.001 -16.605 1.00 87.19 121 GLN A N 1
ATOM 944 C CA . GLN A 1 121 ? 17.562 5.769 -17.319 1.00 87.19 121 GLN A CA 1
ATOM 945 C C . GLN A 1 121 ? 17.793 6.026 -18.816 1.00 87.19 121 GLN A C 1
ATOM 947 O O . GLN A 1 121 ? 18.779 5.543 -19.364 1.00 87.19 121 GLN A O 1
ATOM 952 N N . LEU A 1 122 ? 16.946 6.823 -19.482 1.00 87.62 122 LEU A N 1
ATOM 953 C CA . LEU A 1 122 ? 17.127 7.169 -20.903 1.00 87.62 122 LEU A CA 1
ATOM 954 C C . LEU A 1 122 ? 18.334 8.078 -21.147 1.00 87.62 122 LEU A C 1
ATOM 956 O O . LEU A 1 122 ? 18.987 7.964 -22.180 1.00 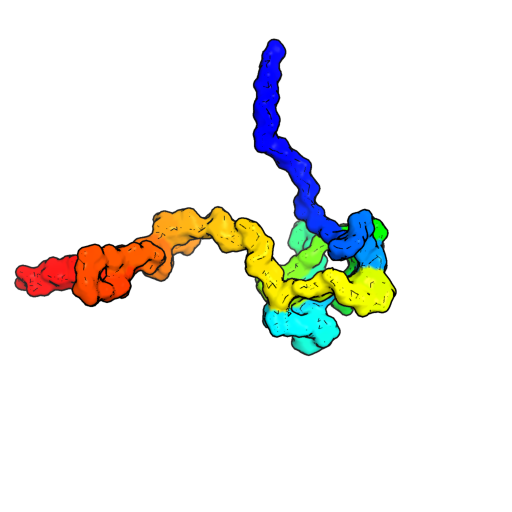87.62 122 LEU A O 1
ATOM 960 N N . SER A 1 123 ? 18.618 8.993 -20.221 1.00 87.62 123 SER A N 1
ATOM 961 C CA . SER A 1 123 ? 19.756 9.912 -20.332 1.00 87.62 123 SER A CA 1
ATOM 962 C C . SER A 1 123 ? 21.063 9.356 -19.760 1.00 87.62 123 SER A C 1
ATOM 964 O O . SER A 1 123 ? 22.081 10.027 -19.895 1.00 87.62 123 SER A O 1
ATOM 966 N N . GLN A 1 124 ? 21.045 8.168 -19.133 1.00 88.75 124 GLN A N 1
ATOM 967 C CA . GLN A 1 124 ? 22.172 7.593 -18.377 1.00 88.75 124 GLN A CA 1
ATOM 968 C C . GLN A 1 124 ? 22.803 8.610 -17.412 1.00 88.75 124 GLN A C 1
ATOM 970 O O . GLN A 1 124 ? 24.009 8.848 -17.406 1.00 88.75 124 GLN A O 1
ATOM 975 N N . THR A 1 125 ? 21.976 9.252 -16.591 1.00 85.44 125 THR A N 1
ATOM 976 C CA . THR A 1 125 ? 22.437 10.224 -15.589 1.00 85.44 125 THR A CA 1
ATOM 977 C C . THR A 1 125 ? 22.237 9.701 -14.166 1.00 85.44 125 THR A C 1
ATOM 979 O O . THR A 1 125 ? 21.512 8.734 -13.928 1.00 85.44 125 THR A O 1
ATOM 982 N N . GLY A 1 126 ? 22.918 10.314 -13.192 1.00 85.75 126 GLY A N 1
ATOM 983 C CA . GLY A 1 126 ? 22.797 9.945 -11.778 1.00 85.75 126 GLY A CA 1
ATOM 984 C C . GLY A 1 126 ? 23.264 8.516 -11.477 1.00 85.75 126 GLY A C 1
ATOM 985 O O . GLY A 1 126 ? 24.410 8.162 -11.749 1.00 85.75 126 GLY A O 1
ATOM 986 N N . LEU A 1 127 ? 22.378 7.697 -10.901 1.00 80.44 127 LEU A N 1
ATOM 987 C CA . LEU A 1 127 ? 22.670 6.312 -10.502 1.00 80.44 127 LEU A CA 1
ATOM 988 C C . LEU A 1 127 ? 22.971 5.386 -11.701 1.00 80.44 127 LEU A C 1
ATOM 990 O O . LEU A 1 127 ? 23.597 4.344 -11.532 1.00 80.44 127 LEU A O 1
ATOM 994 N N . TYR A 1 128 ? 22.541 5.773 -12.907 1.00 84.81 128 TYR A N 1
ATOM 995 C CA . TYR A 1 128 ? 22.568 4.941 -14.115 1.00 84.81 128 TYR A CA 1
ATOM 996 C C . TYR A 1 128 ? 23.738 5.247 -15.063 1.00 84.81 128 TYR A C 1
ATOM 998 O O . TYR A 1 128 ? 23.803 4.674 -16.146 1.00 84.81 128 TYR A O 1
ATOM 1006 N N . VAL A 1 129 ? 24.672 6.125 -14.673 1.00 86.50 129 VAL A N 1
ATOM 1007 C CA . VAL A 1 129 ? 25.794 6.579 -15.527 1.00 86.50 129 VAL A CA 1
ATOM 1008 C C . VAL A 1 129 ? 26.678 5.428 -16.020 1.00 86.50 129 VAL A C 1
ATOM 1010 O O . VAL A 1 129 ? 27.219 5.503 -17.116 1.00 86.50 129 VAL A O 1
ATOM 1013 N N . ASN A 1 130 ? 26.809 4.360 -15.229 1.00 86.94 130 ASN A N 1
ATOM 1014 C CA . ASN A 1 130 ? 27.664 3.213 -15.549 1.00 86.94 130 ASN A CA 1
ATOM 1015 C C . ASN A 1 130 ? 26.871 1.937 -15.901 1.00 86.94 130 ASN A C 1
ATOM 1017 O O . ASN A 1 130 ? 27.454 0.856 -15.929 1.00 86.94 130 ASN A O 1
ATOM 1021 N N . ASP A 1 131 ? 25.551 2.023 -16.110 1.00 87.00 131 ASP A N 1
ATOM 1022 C CA . ASP A 1 131 ? 24.719 0.861 -16.451 1.00 87.00 131 ASP A CA 1
ATOM 1023 C C . ASP A 1 131 ? 24.530 0.760 -17.973 1.00 87.00 131 ASP A C 1
ATOM 1025 O O . ASP A 1 131 ? 23.693 1.444 -18.566 1.00 87.00 131 ASP A O 1
ATOM 1029 N N . GLU A 1 132 ? 25.288 -0.136 -18.607 1.00 85.06 132 GLU A N 1
ATOM 1030 C CA . GLU A 1 132 ? 25.243 -0.387 -20.056 1.00 85.06 132 GLU A CA 1
ATOM 1031 C C . GLU A 1 132 ? 23.894 -0.947 -20.547 1.00 85.06 132 GLU A C 1
ATOM 1033 O O . GLU A 1 132 ? 23.634 -0.959 -21.747 1.00 85.06 132 GLU A O 1
ATOM 1038 N N . SER A 1 133 ? 23.007 -1.393 -19.646 1.00 87.88 133 SER A N 1
ATOM 1039 C CA . SER A 1 133 ? 21.647 -1.822 -20.005 1.00 87.88 133 SER A CA 1
ATOM 1040 C C . SER A 1 133 ? 20.655 -0.65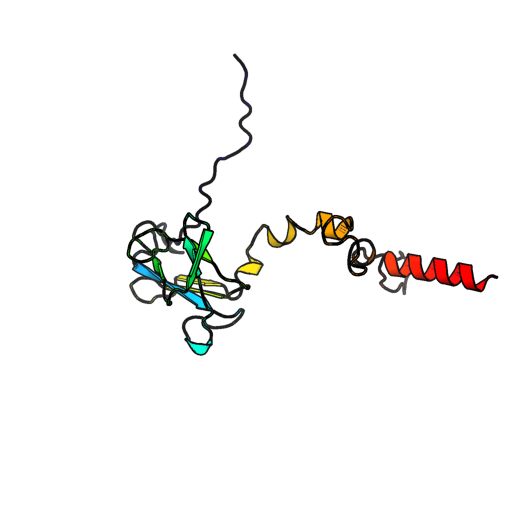8 -20.159 1.00 87.88 133 SER A C 1
ATOM 1042 O O . SER A 1 133 ? 19.482 -0.885 -20.472 1.00 87.88 133 SER A O 1
ATOM 1044 N N . LYS A 1 134 ? 21.092 0.584 -19.913 1.00 90.94 134 LYS A N 1
ATOM 1045 C CA . LYS A 1 134 ? 20.269 1.805 -19.944 1.00 90.94 134 LYS A CA 1
ATOM 1046 C C . LYS A 1 134 ? 20.584 2.667 -21.167 1.00 90.94 134 LYS A C 1
ATOM 1048 O O . LYS A 1 134 ? 21.410 2.302 -21.995 1.00 90.94 134 LYS A O 1
ATOM 1053 N N . GLY A 1 135 ? 19.921 3.811 -21.316 1.00 89.88 135 GLY A N 1
ATOM 1054 C CA . GLY A 1 135 ? 20.166 4.757 -22.407 1.00 89.88 135 GLY A CA 1
ATOM 1055 C C . GLY A 1 135 ? 19.903 4.183 -23.795 1.00 89.88 135 GLY A C 1
ATOM 1056 O O . GLY A 1 135 ? 18.789 3.763 -24.105 1.00 89.88 135 GLY A O 1
ATOM 1057 N N . ASP A 1 136 ? 20.926 4.168 -24.645 1.00 88.94 136 ASP A N 1
ATOM 1058 C CA . ASP A 1 136 ? 20.827 3.712 -26.034 1.00 88.94 136 ASP A CA 1
ATOM 1059 C C . ASP A 1 136 ? 20.584 2.196 -26.176 1.00 88.94 136 ASP A C 1
ATOM 1061 O O . ASP A 1 136 ? 20.037 1.758 -27.192 1.00 88.94 136 ASP A O 1
ATOM 1065 N N . ALA A 1 137 ? 20.864 1.400 -25.141 1.00 89.81 137 ALA A N 1
ATOM 1066 C CA . ALA A 1 137 ? 20.451 -0.003 -25.066 1.00 89.81 137 ALA A CA 1
ATOM 1067 C C . ALA A 1 137 ? 18.925 -0.175 -24.916 1.00 89.81 137 ALA A C 1
ATOM 1069 O O . ALA A 1 137 ? 18.373 -1.209 -25.286 1.00 89.81 137 ALA A O 1
ATOM 1070 N N . MET A 1 138 ? 18.210 0.846 -24.431 1.00 89.62 138 MET A N 1
ATOM 1071 C CA . MET A 1 138 ? 16.746 0.823 -24.292 1.00 89.62 138 MET A CA 1
ATOM 1072 C C . MET A 1 138 ? 16.021 1.318 -25.553 1.00 89.62 138 MET A C 1
ATOM 1074 O O . MET A 1 138 ? 14.807 1.146 -25.683 1.00 89.62 138 MET A O 1
ATOM 1078 N N . ILE A 1 139 ? 16.741 1.941 -26.492 1.00 89.75 139 ILE A N 1
ATOM 1079 C CA . ILE A 1 139 ? 16.160 2.543 -27.696 1.00 89.75 139 ILE A CA 1
ATOM 1080 C C . ILE A 1 139 ? 16.211 1.537 -28.843 1.00 89.75 139 ILE A C 1
ATOM 1082 O O . ILE A 1 139 ? 17.266 1.266 -29.414 1.00 89.75 139 ILE A O 1
ATOM 1086 N N . GLY A 1 140 ? 15.049 0.995 -29.207 1.00 89.81 140 GLY A N 1
ATOM 1087 C CA . GLY A 1 140 ? 14.912 0.103 -30.355 1.00 89.81 140 GLY A CA 1
ATOM 1088 C C . GLY A 1 140 ? 15.066 0.839 -31.689 1.00 89.81 140 GLY A C 1
ATOM 1089 O O . GLY A 1 140 ? 14.423 1.858 -31.930 1.00 89.81 140 GLY A O 1
ATOM 1090 N N . VAL A 1 141 ? 15.868 0.279 -32.591 1.00 89.62 141 VAL A N 1
ATOM 1091 C CA . VAL A 1 141 ? 16.063 0.753 -33.964 1.00 89.62 141 VAL A CA 1
ATOM 1092 C C . VAL A 1 141 ? 15.660 -0.359 -34.933 1.00 89.62 141 VAL A C 1
ATOM 1094 O O . VAL A 1 141 ? 16.110 -1.502 -34.827 1.00 89.62 141 VAL A O 1
ATOM 1097 N N . LYS A 1 142 ? 14.809 -0.027 -35.909 1.00 87.06 142 LYS A N 1
ATOM 1098 C CA . LYS A 1 142 ? 14.403 -0.936 -36.988 1.00 87.06 142 LYS A CA 1
ATOM 1099 C C . LYS A 1 142 ? 14.489 -0.223 -38.329 1.00 87.06 142 LYS A C 1
ATOM 1101 O O . LYS A 1 142 ? 13.945 0.864 -38.496 1.00 87.06 142 LYS A O 1
ATOM 1106 N N . GLN A 1 143 ? 15.164 -0.846 -39.288 1.00 82.50 143 GLN A N 1
ATOM 1107 C CA . GLN A 1 143 ? 15.252 -0.310 -40.642 1.00 82.50 143 GLN A CA 1
ATOM 1108 C C . GLN A 1 143 ? 13.944 -0.565 -41.408 1.00 82.50 143 GLN A C 1
ATOM 1110 O O . GLN A 1 143 ? 13.352 -1.633 -41.251 1.00 82.50 143 GLN A O 1
ATOM 1115 N N . PRO A 1 144 ? 13.494 0.368 -42.266 1.00 85.94 144 PRO A N 1
ATOM 1116 C CA . PRO A 1 144 ? 12.266 0.221 -43.045 1.00 85.94 144 PRO A CA 1
ATOM 1117 C C . PRO A 1 144 ? 12.486 -0.679 -44.275 1.00 85.94 144 PRO A C 1
ATOM 1119 O O . PRO A 1 144 ? 12.178 -0.298 -45.401 1.00 85.94 144 PRO A O 1
ATOM 1122 N N . ILE A 1 145 ? 13.062 -1.866 -44.074 1.00 87.00 145 ILE A N 1
ATOM 1123 C CA . ILE A 1 145 ? 13.320 -2.854 -45.125 1.00 87.00 145 ILE A CA 1
ATOM 1124 C C . ILE A 1 145 ? 12.763 -4.219 -44.720 1.00 87.00 145 ILE A C 1
ATOM 1126 O O . ILE A 1 145 ? 12.807 -4.618 -43.554 1.00 87.00 145 ILE A O 1
ATOM 1130 N N . THR A 1 146 ? 12.232 -4.952 -45.694 1.00 86.00 146 THR A N 1
ATOM 1131 C CA . THR A 1 146 ? 11.711 -6.308 -45.492 1.00 86.00 146 THR A C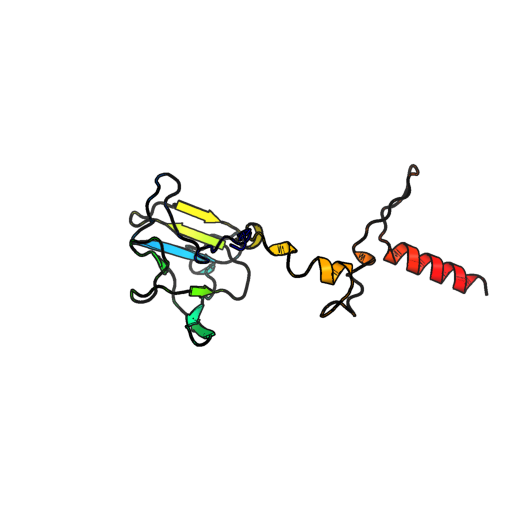A 1
ATOM 1132 C C . THR A 1 146 ? 12.818 -7.234 -44.988 1.00 86.00 146 THR A C 1
ATOM 1134 O O . THR A 1 146 ? 13.891 -7.294 -45.580 1.00 86.00 146 THR A O 1
ATOM 1137 N N . GLY A 1 147 ? 12.560 -7.959 -43.895 1.00 82.88 147 GLY A N 1
ATOM 1138 C CA . GLY A 1 147 ? 13.536 -8.868 -43.282 1.00 82.88 147 GLY A CA 1
ATOM 1139 C C . GLY A 1 147 ? 14.512 -8.212 -42.296 1.00 82.88 147 GLY A C 1
ATOM 1140 O O . GLY A 1 147 ? 15.406 -8.891 -41.799 1.00 82.88 147 GLY A O 1
ATOM 1141 N N . SER A 1 148 ? 14.352 -6.922 -41.973 1.00 83.50 148 SER A N 1
ATOM 1142 C CA . SER A 1 148 ? 15.176 -6.251 -40.959 1.00 83.50 148 SER A CA 1
ATOM 1143 C C . SER A 1 148 ? 15.044 -6.917 -39.581 1.00 83.50 148 SER A C 1
ATOM 1145 O O . SER A 1 148 ? 13.924 -7.111 -39.094 1.00 83.50 148 SER A O 1
ATOM 1147 N N . ILE A 1 149 ? 16.170 -7.166 -38.917 1.00 84.88 149 ILE A N 1
ATOM 1148 C CA . ILE A 1 149 ? 16.208 -7.622 -37.523 1.00 84.88 149 ILE A CA 1
ATOM 1149 C C . ILE A 1 149 ? 15.988 -6.458 -36.547 1.00 84.88 149 ILE A C 1
ATOM 1151 O O . ILE A 1 149 ? 16.397 -5.326 -36.808 1.00 84.88 149 ILE A O 1
ATOM 1155 N N . HIS A 1 150 ? 15.331 -6.739 -35.422 1.00 85.25 150 HIS A N 1
ATOM 1156 C CA . HIS A 1 150 ? 15.174 -5.783 -34.324 1.00 85.25 150 HIS A CA 1
ATOM 1157 C C . HIS A 1 150 ? 16.491 -5.653 -33.556 1.00 85.25 150 HIS A C 1
ATOM 1159 O O . HIS A 1 150 ? 17.103 -6.667 -33.226 1.00 85.25 150 HIS A O 1
ATOM 1165 N N . ARG A 1 151 ? 16.931 -4.417 -33.300 1.00 89.06 151 ARG A N 1
ATOM 1166 C CA . ARG A 1 151 ? 18.194 -4.112 -32.612 1.00 89.06 151 ARG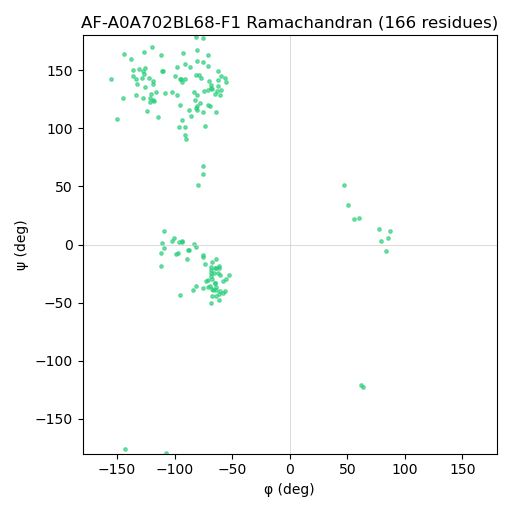 A CA 1
ATOM 1167 C C . ARG A 1 151 ? 18.044 -2.882 -31.728 1.00 89.06 151 ARG A C 1
ATOM 1169 O O . ARG A 1 151 ? 17.104 -2.113 -31.918 1.00 89.06 151 ARG A O 1
ATOM 1176 N N . THR A 1 152 ? 18.969 -2.677 -30.803 1.00 92.12 152 THR A N 1
ATOM 1177 C CA . THR A 1 152 ? 19.060 -1.455 -29.993 1.00 92.12 152 THR A CA 1
ATOM 1178 C C . THR A 1 152 ? 20.005 -0.435 -30.636 1.00 92.12 152 THR A C 1
ATOM 1180 O O . THR A 1 152 ? 20.779 -0.765 -31.543 1.00 92.12 152 THR A O 1
ATOM 1183 N N . GLN A 1 153 ? 19.953 0.822 -30.196 1.00 90.06 153 GLN A N 1
ATOM 1184 C CA . GLN A 1 153 ? 20.871 1.856 -30.667 1.00 90.06 153 GLN A CA 1
ATOM 1185 C C . GLN A 1 153 ? 22.321 1.550 -30.247 1.00 90.06 153 GLN A C 1
ATOM 1187 O O . GLN A 1 153 ? 23.232 1.788 -31.051 1.00 90.06 153 GLN A O 1
ATOM 1192 N N . GLN A 1 154 ? 22.520 0.933 -29.077 1.00 89.56 154 GLN A N 1
ATOM 1193 C CA . GLN A 1 154 ? 23.822 0.433 -28.625 1.00 89.56 154 GLN A CA 1
ATOM 1194 C C . GLN A 1 154 ? 24.376 -0.646 -29.572 1.00 89.56 154 GLN A C 1
ATOM 1196 O O . GLN A 1 154 ? 25.495 -0.513 -30.065 1.00 89.56 154 GLN A O 1
ATOM 1201 N N . ASP A 1 155 ? 23.569 -1.645 -29.957 1.00 88.69 155 ASP A N 1
ATOM 1202 C CA . ASP A 1 155 ? 24.004 -2.712 -30.877 1.00 88.69 155 ASP A CA 1
ATOM 1203 C C . ASP A 1 155 ? 24.531 -2.162 -32.212 1.00 88.69 155 ASP A C 1
ATOM 1205 O O . ASP A 1 155 ? 25.489 -2.680 -32.798 1.00 88.69 155 ASP A O 1
ATOM 1209 N N . VAL A 1 156 ? 23.869 -1.125 -32.734 1.00 87.00 156 VAL A N 1
ATOM 1210 C CA . VAL A 1 156 ? 24.250 -0.472 -33.992 1.00 87.00 156 VAL A CA 1
ATOM 1211 C C . VAL A 1 156 ? 25.582 0.260 -33.843 1.00 87.00 156 VAL A C 1
ATOM 1213 O O . VAL A 1 156 ? 26.389 0.238 -34.775 1.00 87.00 156 VAL A O 1
ATOM 1216 N N . LYS A 1 157 ? 25.822 0.899 -32.695 1.00 85.88 157 LYS A N 1
ATOM 1217 C CA . LYS A 1 157 ? 27.064 1.620 -32.409 1.00 85.88 157 LYS A CA 1
ATOM 1218 C C . LYS A 1 157 ? 28.238 0.652 -32.277 1.00 85.88 157 LYS A C 1
ATOM 1220 O O . LYS A 1 157 ? 29.209 0.799 -33.018 1.00 85.88 157 LYS A O 1
ATOM 1225 N N . THR A 1 158 ? 28.095 -0.392 -31.460 1.00 85.56 158 THR A N 1
ATOM 1226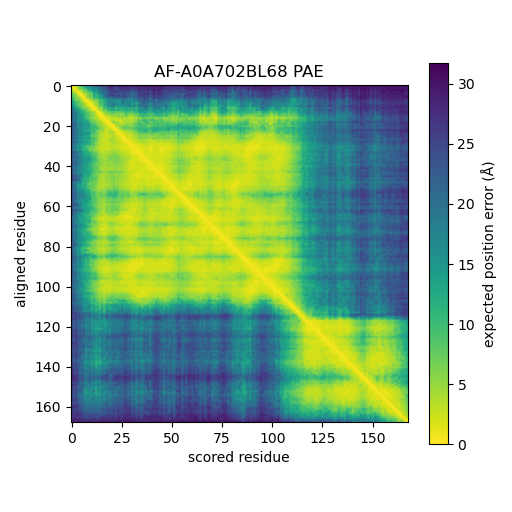 C CA . THR A 1 158 ? 29.131 -1.417 -31.263 1.00 85.56 158 THR A CA 1
ATOM 1227 C C . THR A 1 158 ? 29.518 -2.089 -32.580 1.00 85.56 158 THR A C 1
ATOM 1229 O O . THR A 1 158 ? 30.698 -2.279 -32.859 1.00 85.56 158 THR A O 1
ATOM 1232 N N . MET A 1 159 ? 28.546 -2.400 -33.446 1.00 83.75 159 MET A N 1
ATOM 1233 C CA . MET A 1 159 ? 28.845 -2.986 -34.756 1.00 83.75 159 MET A CA 1
ATOM 1234 C C . MET A 1 159 ? 29.588 -2.047 -35.703 1.00 83.75 159 MET A C 1
ATOM 1236 O O . MET A 1 159 ? 30.453 -2.504 -36.447 1.00 83.75 159 MET A O 1
ATOM 1240 N N . LYS A 1 160 ? 29.243 -0.755 -35.714 1.00 80.62 160 LYS A N 1
ATOM 1241 C CA . LYS A 1 160 ? 29.958 0.229 -36.538 1.00 80.62 160 LYS A CA 1
ATOM 1242 C C . LYS A 1 160 ? 31.406 0.380 -36.085 1.00 80.62 160 LYS A C 1
ATOM 1244 O O . LYS A 1 160 ? 32.286 0.484 -36.928 1.00 80.62 160 LYS A O 1
ATOM 1249 N N . GLU A 1 161 ? 31.637 0.361 -34.780 1.00 81.75 161 GLU A N 1
ATOM 1250 C CA . GLU A 1 161 ? 32.971 0.464 -34.191 1.00 81.75 161 GLU A CA 1
ATOM 1251 C C . GLU A 1 161 ? 33.821 -0.780 -34.500 1.00 81.75 161 GLU A C 1
ATOM 1253 O O . GLU A 1 161 ? 34.941 -0.650 -34.991 1.00 81.75 161 GLU A O 1
ATOM 1258 N N . LEU A 1 162 ? 33.251 -1.987 -34.368 1.00 77.06 162 LEU A N 1
ATOM 1259 C CA . LEU A 1 162 ? 33.915 -3.241 -34.760 1.00 77.06 162 LEU A CA 1
ATOM 1260 C C . LEU A 1 162 ? 34.265 -3.295 -36.259 1.00 77.06 162 LEU A C 1
ATOM 1262 O O . LEU A 1 162 ? 35.324 -3.794 -36.640 1.00 77.06 162 LEU A O 1
ATOM 1266 N N . ALA A 1 163 ? 33.372 -2.797 -37.117 1.00 76.19 163 ALA A N 1
ATOM 1267 C CA . ALA A 1 163 ? 33.602 -2.746 -38.559 1.00 76.19 163 ALA A CA 1
ATOM 1268 C C . ALA A 1 163 ? 34.727 -1.769 -38.936 1.00 76.19 163 ALA A C 1
ATOM 1270 O O . ALA A 1 163 ? 35.411 -1.984 -39.929 1.00 76.19 163 ALA A O 1
ATOM 1271 N N . LEU A 1 164 ? 34.931 -0.711 -38.146 1.00 74.44 164 LEU A N 1
ATOM 1272 C CA . LEU A 1 164 ? 36.001 0.258 -38.371 1.00 74.44 164 LEU A CA 1
ATOM 1273 C C . LEU A 1 164 ? 37.373 -0.302 -37.957 1.00 74.44 164 LEU A C 1
ATOM 1275 O O . LEU A 1 164 ? 38.353 -0.080 -38.655 1.00 74.44 164 LEU A O 1
ATOM 1279 N N . LEU A 1 165 ? 37.422 -1.081 -36.873 1.00 71.44 165 LEU A N 1
ATOM 1280 C CA . LEU A 1 165 ? 38.638 -1.721 -36.344 1.00 71.44 165 LEU A CA 1
ATOM 1281 C C . LEU A 1 165 ? 39.142 -2.915 -37.170 1.00 71.44 165 LEU A C 1
ATOM 1283 O O . LEU A 1 165 ? 40.275 -3.343 -36.999 1.00 71.44 165 LEU A O 1
ATOM 1287 N N . THR A 1 166 ? 38.308 -3.484 -38.040 1.00 69.62 166 THR A N 1
ATOM 1288 C CA . THR A 1 166 ? 38.675 -4.617 -38.915 1.00 69.62 166 THR A CA 1
ATOM 1289 C C . THR A 1 166 ? 39.155 -4.177 -40.303 1.00 69.62 166 THR A C 1
ATOM 1291 O O . THR A 1 166 ? 39.449 -5.022 -41.147 1.00 69.62 166 THR A O 1
ATOM 1294 N N . LEU A 1 167 ? 39.220 -2.862 -40.543 1.00 61.12 167 LEU A N 1
ATOM 1295 C CA . LEU A 1 167 ? 39.697 -2.241 -41.783 1.00 61.12 167 LEU A CA 1
ATOM 1296 C C . LEU A 1 167 ? 41.134 -1.685 -41.676 1.00 61.12 167 LEU A C 1
ATOM 1298 O O . LEU A 1 167 ? 41.617 -1.112 -42.654 1.00 61.12 167 LEU A O 1
ATOM 1302 N N . GLU A 1 168 ? 41.805 -1.876 -40.536 1.00 51.31 168 GLU A N 1
ATOM 1303 C CA . GLU A 1 168 ? 43.253 -1.670 -40.332 1.00 51.31 168 GLU A CA 1
ATOM 1304 C C . GLU A 1 168 ? 43.992 -3.015 -40.273 1.00 51.31 168 GLU A C 1
ATOM 1306 O O . GLU A 1 168 ? 45.137 -3.073 -40.780 1.00 51.31 168 GLU A O 1
#